Protein AF-A0A381XIA5-F1 (afdb_monomer)

Mean predicted aligned error: 8.77 Å

Solvent-accessible surface area (backbone atoms only — not comparable to full-atom values): 7892 Å² total; per-residue (Å²): 108,41,90,87,77,70,39,86,71,74,64,51,77,44,79,54,96,94,36,85,46,76,41,50,66,88,75,45,80,88,63,73,87,70,93,70,78,54,63,80,79,45,67,93,53,73,35,60,68,34,77,47,75,53,74,78,87,55,59,29,90,86,77,78,39,64,38,76,64,68,53,57,75,69,38,20,27,64,51,51,50,56,48,58,70,26,33,74,75,41,78,47,79,45,67,58,69,67,57,54,54,51,17,62,70,31,72,79,83,85,90,72,65,53,74,58,55,55,55,64,73,76,106

Structure (mmCIF, N/CA/C/O backbone):
data_AF-A0A381XIA5-F1
#
_entry.id   AF-A0A381XIA5-F1
#
loop_
_atom_site.group_PDB
_atom_site.id
_atom_site.type_symbol
_atom_site.label_atom_id
_atom_site.label_alt_id
_atom_site.label_comp_id
_atom_site.label_asym_id
_atom_site.label_entity_id
_atom_site.label_seq_id
_atom_site.pdbx_PDB_ins_code
_atom_site.Cartn_x
_atom_site.Cartn_y
_atom_site.Cartn_z
_atom_site.occupancy
_atom_site.B_iso_or_equiv
_atom_site.auth_seq_id
_atom_site.auth_comp_id
_atom_site.auth_asym_id
_atom_site.auth_atom_id
_atom_site.pdbx_PDB_model_num
ATOM 1 N N . LEU A 1 1 ? -25.176 1.625 27.323 1.00 62.59 1 LEU A N 1
ATOM 2 C CA . LEU A 1 1 ? -25.810 2.923 27.637 1.00 62.59 1 LEU A CA 1
ATOM 3 C C . LEU A 1 1 ? -24.723 3.975 27.765 1.00 62.59 1 LEU A C 1
ATOM 5 O O . LEU A 1 1 ? -23.714 3.692 28.401 1.00 62.59 1 LEU A O 1
ATOM 9 N N . ASN A 1 2 ? -24.911 5.150 27.169 1.00 69.12 2 ASN A N 1
ATOM 10 C CA . ASN A 1 2 ? -24.115 6.326 27.513 1.00 69.12 2 ASN A CA 1
ATOM 11 C C . ASN A 1 2 ? -24.483 6.751 28.953 1.00 69.12 2 ASN A C 1
ATOM 13 O O . ASN A 1 2 ? -25.665 6.849 29.283 1.00 69.12 2 ASN A O 1
ATOM 17 N N . SER A 1 3 ? -23.485 6.925 29.821 1.00 72.38 3 SER A N 1
ATOM 18 C CA . SER A 1 3 ? -23.669 7.269 31.239 1.00 72.38 3 SER A CA 1
ATOM 19 C C . SER A 1 3 ? -24.234 8.675 31.458 1.00 72.38 3 SER A C 1
ATOM 21 O O . SER A 1 3 ? -24.872 8.913 32.477 1.00 72.38 3 SER A O 1
ATOM 23 N N . GLU A 1 4 ? -24.035 9.579 30.501 1.00 74.81 4 GLU A N 1
ATOM 24 C CA . GLU A 1 4 ? -24.477 10.975 30.552 1.00 74.81 4 GLU A CA 1
ATOM 25 C C . GLU A 1 4 ? -25.860 11.150 29.915 1.00 74.81 4 GLU A C 1
ATOM 27 O O . GLU A 1 4 ? -26.741 11.774 30.500 1.00 74.81 4 GLU A O 1
ATOM 32 N N . THR A 1 5 ? -26.096 10.551 28.741 1.00 77.69 5 THR A N 1
ATOM 33 C CA . THR A 1 5 ? -27.358 10.732 27.995 1.00 77.69 5 THR A CA 1
ATOM 34 C C . THR A 1 5 ? -28.406 9.655 28.289 1.00 77.69 5 THR A C 1
ATOM 36 O O . THR A 1 5 ? -29.554 9.785 27.862 1.00 77.69 5 THR A O 1
ATOM 39 N N . LYS A 1 6 ? -28.030 8.569 28.985 1.00 79.94 6 LYS A N 1
ATOM 40 C CA . LYS A 1 6 ? -28.836 7.350 29.223 1.00 79.94 6 LYS A CA 1
ATOM 41 C C . LYS A 1 6 ? -29.417 6.698 27.957 1.00 79.94 6 LYS A C 1
ATOM 43 O O . LYS A 1 6 ? -30.260 5.809 28.057 1.00 79.94 6 LYS A O 1
ATOM 48 N N . LYS A 1 7 ? -28.947 7.079 26.766 1.00 81.38 7 LYS A N 1
ATOM 49 C CA . LYS A 1 7 ? -29.372 6.506 25.482 1.00 81.38 7 LYS A CA 1
ATOM 50 C C . LYS A 1 7 ? -28.449 5.373 25.034 1.00 81.38 7 LYS A C 1
ATOM 52 O O . LYS A 1 7 ? -27.306 5.236 25.491 1.00 81.38 7 LYS A O 1
ATOM 57 N N . LEU A 1 8 ? -28.968 4.523 24.149 1.00 83.19 8 LEU A N 1
ATOM 58 C CA . LEU A 1 8 ? -28.152 3.578 23.395 1.00 83.19 8 LEU A CA 1
ATOM 59 C C . LEU A 1 8 ? -27.439 4.361 22.286 1.00 83.19 8 LEU A C 1
ATOM 61 O O . LEU A 1 8 ? -28.095 4.994 21.465 1.00 83.19 8 LEU A O 1
ATOM 65 N N . GLU A 1 9 ? -26.111 4.340 22.281 1.00 85.75 9 GLU A N 1
ATOM 66 C CA . GLU A 1 9 ? -25.295 5.070 21.309 1.00 85.75 9 GLU A CA 1
ATOM 67 C C . GLU A 1 9 ? -24.225 4.146 20.733 1.00 85.75 9 GLU A C 1
ATOM 69 O O . GLU A 1 9 ? -23.630 3.342 21.459 1.00 85.75 9 GLU A O 1
ATOM 74 N N . LEU A 1 10 ? -23.987 4.271 19.426 1.00 90.19 10 LEU A N 1
ATOM 75 C CA . LEU A 1 10 ? -22.922 3.555 18.734 1.00 90.19 10 LEU A CA 1
ATOM 76 C C . LEU A 1 10 ? -21.557 4.102 19.166 1.00 90.19 10 LEU A C 1
ATOM 78 O O . LEU A 1 10 ? -21.363 5.314 19.288 1.00 90.19 10 LEU A O 1
ATOM 82 N N . LYS A 1 11 ? -20.605 3.190 19.365 1.00 92.50 11 LYS A N 1
ATOM 83 C CA . LYS A 1 11 ? -19.210 3.508 19.671 1.00 92.50 11 LYS A CA 1
ATOM 84 C C . LYS A 1 11 ? -18.300 2.870 18.637 1.00 92.50 11 LYS A C 1
ATOM 86 O O . LYS A 1 11 ? -18.516 1.724 18.251 1.00 92.50 11 LYS A O 1
ATOM 91 N N . ALA A 1 12 ? -17.267 3.598 18.237 1.00 93.50 12 ALA A N 1
ATOM 92 C CA . ALA A 1 12 ? -16.147 3.022 17.513 1.00 93.50 12 ALA A CA 1
ATOM 93 C C . ALA A 1 12 ? -15.165 2.387 18.501 1.00 93.50 12 ALA A C 1
ATOM 95 O O . ALA A 1 12 ? -15.012 2.856 19.632 1.00 93.50 12 ALA A O 1
ATOM 96 N N . VAL A 1 13 ? -14.505 1.321 18.061 1.00 95.06 13 VAL A N 1
ATOM 97 C CA . VAL A 1 13 ? -13.542 0.556 18.850 1.00 95.06 13 VAL A CA 1
ATOM 98 C C . VAL A 1 13 ? -12.203 0.604 18.129 1.00 95.06 13 VAL A C 1
ATOM 100 O O . VAL A 1 13 ? -12.138 0.292 16.944 1.00 95.06 13 VAL A O 1
ATOM 103 N N . PHE A 1 14 ? -11.150 0.997 18.840 1.00 93.69 14 PHE A N 1
ATOM 104 C CA . PHE A 1 14 ? -9.790 1.051 18.312 1.00 93.69 14 PHE A CA 1
ATOM 105 C C . PHE A 1 14 ? -8.824 0.382 19.279 1.00 93.69 14 PHE A C 1
ATOM 107 O O . PHE A 1 14 ? -8.964 0.502 20.498 1.00 93.69 14 PHE A O 1
ATOM 114 N N . GLU A 1 15 ? -7.814 -0.281 18.733 1.00 94.38 15 GLU A N 1
ATOM 115 C CA . GLU A 1 15 ? -6.656 -0.712 19.501 1.00 94.38 15 GLU A CA 1
ATOM 116 C C . GLU A 1 15 ? -5.655 0.445 19.604 1.00 94.38 15 GLU A C 1
ATOM 118 O O . GLU A 1 15 ? -5.260 1.038 18.601 1.00 94.38 15 GLU A O 1
ATOM 123 N N . VAL A 1 16 ? -5.265 0.792 20.829 1.00 92.56 16 VAL A N 1
ATOM 124 C CA . VAL A 1 16 ? -4.304 1.856 21.130 1.00 92.56 16 VAL A CA 1
ATOM 125 C C . VAL A 1 16 ? -3.319 1.310 22.154 1.00 92.56 16 VAL A C 1
ATOM 127 O O . VAL A 1 16 ? -3.712 1.023 23.284 1.00 92.56 16 VAL A O 1
ATOM 130 N N . GLU A 1 17 ? -2.051 1.163 21.758 1.00 91.31 17 GLU A N 1
ATOM 131 C CA . GLU A 1 17 ? -0.972 0.638 22.615 1.00 91.31 17 GLU A CA 1
ATOM 132 C C . GLU A 1 17 ? -1.322 -0.730 23.240 1.00 91.31 17 GLU A C 1
ATOM 134 O O . GLU A 1 17 ? -1.146 -0.955 24.438 1.00 91.31 17 GLU A O 1
ATOM 139 N N . GLY A 1 18 ? -1.898 -1.633 22.438 1.00 92.56 18 GLY A N 1
ATOM 140 C CA . GLY A 1 18 ? -2.309 -2.970 22.880 1.00 92.56 18 GLY A CA 1
ATOM 141 C C . GLY A 1 18 ? -3.557 -2.997 23.770 1.00 92.56 18 GLY A C 1
ATOM 142 O O . GLY A 1 18 ? -3.897 -4.040 24.326 1.00 92.56 18 GLY A O 1
ATOM 143 N N . LYS A 1 19 ? -4.250 -1.864 23.944 1.00 95.19 19 LYS A N 1
ATOM 144 C CA . LYS A 1 19 ? -5.499 -1.777 24.711 1.00 95.19 19 LYS A CA 1
ATOM 145 C C . LYS A 1 19 ? -6.654 -1.360 23.823 1.00 95.19 19 LYS A C 1
ATOM 147 O O . LYS A 1 19 ? -6.555 -0.415 23.044 1.00 95.19 19 LYS A O 1
ATOM 152 N N . VAL A 1 20 ? -7.792 -2.014 24.011 1.00 96.25 20 VAL A N 1
ATOM 153 C CA . VAL A 1 20 ? -9.031 -1.646 23.330 1.00 96.25 20 VAL A CA 1
ATOM 154 C C . VAL A 1 20 ? -9.623 -0.402 23.991 1.00 96.25 20 VAL A C 1
ATOM 156 O O . VAL A 1 20 ? -9.942 -0.407 25.180 1.00 96.25 20 VAL A O 1
ATOM 159 N N . LYS A 1 21 ? -9.775 0.672 23.216 1.00 95.12 21 LYS A N 1
ATOM 160 C CA . LYS A 1 21 ? -10.427 1.921 23.625 1.00 95.12 21 LYS A CA 1
ATOM 161 C C . LYS A 1 21 ? -11.681 2.151 22.786 1.00 95.12 21 LYS A C 1
ATOM 163 O O . LYS A 1 21 ? -11.726 1.815 21.604 1.00 95.12 21 LYS A O 1
ATOM 168 N N . THR A 1 22 ? -12.705 2.740 23.402 1.00 94.38 22 THR A N 1
ATOM 169 C CA . THR A 1 22 ? -13.978 3.050 22.734 1.00 94.38 22 THR A CA 1
ATOM 170 C C . THR A 1 22 ? -14.203 4.549 22.648 1.00 94.38 22 THR A C 1
ATOM 172 O O . THR A 1 22 ? -13.964 5.247 23.632 1.00 94.38 22 THR A O 1
ATOM 175 N N . PHE A 1 23 ? -14.741 5.016 21.525 1.00 91.81 23 PHE A N 1
ATOM 176 C CA . PHE A 1 23 ? -14.980 6.432 21.249 1.00 91.81 23 PHE A CA 1
ATOM 177 C C . PHE A 1 23 ? -16.408 6.644 20.746 1.00 91.81 23 PHE A C 1
ATOM 179 O O . PHE A 1 23 ? -16.929 5.845 19.965 1.00 91.81 23 PHE A O 1
ATOM 186 N N . TYR A 1 24 ? -17.050 7.720 21.188 1.00 90.94 24 TYR A N 1
ATOM 187 C CA . TYR A 1 24 ? -18.353 8.144 20.681 1.00 90.94 24 TYR A CA 1
ATOM 188 C C . TYR A 1 24 ? -18.220 8.781 19.296 1.00 90.94 24 TYR A C 1
ATOM 190 O O . TYR A 1 24 ? -17.175 9.334 18.962 1.00 90.94 24 TYR A O 1
ATOM 198 N N . GLY A 1 25 ? -19.298 8.771 18.507 1.00 89.38 25 GLY A N 1
ATOM 199 C CA . GLY A 1 25 ? -19.290 9.320 17.143 1.00 89.38 25 GLY A CA 1
ATOM 200 C C . GLY A 1 25 ? -18.827 10.781 17.051 1.00 89.38 25 GLY A C 1
ATOM 201 O O . GLY A 1 25 ? -18.071 11.127 16.148 1.00 89.38 25 GLY A O 1
ATOM 202 N N . HIS A 1 26 ? -19.185 11.619 18.030 1.00 88.50 26 HIS A N 1
ATOM 203 C CA . HIS A 1 26 ? -18.747 13.021 18.090 1.00 88.50 26 HIS A CA 1
ATOM 204 C C . HIS A 1 26 ? -17.241 13.186 18.380 1.00 88.50 26 HIS A C 1
ATOM 206 O O . HIS A 1 26 ? -16.699 14.277 18.297 1.00 88.50 26 HIS A O 1
ATOM 212 N N . GLN A 1 27 ? -16.522 12.126 18.746 1.00 90.69 27 GLN A N 1
ATOM 213 C CA . GLN A 1 27 ? -15.067 12.186 18.926 1.00 90.69 27 GLN A CA 1
ATOM 214 C C . GLN A 1 27 ? -14.322 11.881 17.617 1.00 90.69 27 GLN A C 1
ATOM 216 O O . GLN A 1 27 ? -13.103 12.012 17.555 1.00 90.69 27 GLN A O 1
ATOM 221 N N . LEU A 1 28 ? -15.041 11.475 16.564 1.00 91.75 28 LEU A N 1
ATOM 222 C CA . LEU A 1 28 ? -14.472 10.978 15.309 1.00 91.75 28 LEU A CA 1
ATOM 223 C C . LEU A 1 28 ? -14.497 12.021 14.180 1.00 91.75 28 LEU A C 1
ATOM 225 O O . LEU A 1 28 ? -14.225 11.671 13.036 1.00 91.75 28 LEU A O 1
ATOM 229 N N . HIS A 1 29 ? -14.804 13.293 14.468 1.00 89.31 29 HIS A N 1
ATOM 230 C CA . HIS A 1 29 ? -15.021 14.340 13.453 1.00 89.31 29 HIS A CA 1
ATOM 231 C C . HIS A 1 29 ? -13.843 14.577 12.494 1.00 89.31 29 HIS A C 1
ATOM 233 O O . HIS A 1 29 ? -14.049 15.084 11.395 1.00 89.31 29 HIS A O 1
ATOM 239 N N . HIS A 1 30 ? -12.620 14.216 12.888 1.00 89.38 30 HIS A N 1
ATOM 240 C CA . HIS A 1 30 ? -11.416 14.369 12.062 1.00 89.38 30 HIS A CA 1
ATOM 241 C C . HIS A 1 30 ? -10.998 13.087 11.330 1.00 89.38 30 HIS A C 1
ATOM 243 O O . HIS A 1 30 ? -9.973 13.076 10.647 1.00 89.38 30 HIS A O 1
ATOM 249 N N . LEU A 1 31 ? -11.754 11.997 11.480 1.00 90.56 31 LEU A N 1
ATOM 250 C CA . LEU A 1 31 ? -11.455 10.728 10.829 1.00 90.56 31 LEU A CA 1
ATOM 251 C C . LEU A 1 31 ? -12.170 10.620 9.484 1.00 90.56 31 LEU A C 1
ATOM 253 O O . LEU A 1 31 ? -13.274 11.122 9.290 1.00 90.56 31 LEU A O 1
ATOM 257 N N . GLN A 1 32 ? -11.530 9.908 8.562 1.00 89.06 32 GLN A N 1
ATOM 258 C CA . GLN A 1 32 ? -12.100 9.534 7.272 1.00 89.06 32 GLN A CA 1
ATOM 259 C C . GLN A 1 32 ? -12.159 8.005 7.167 1.00 89.06 32 GLN A C 1
ATOM 261 O O . GLN A 1 32 ? -11.290 7.335 7.736 1.00 89.06 32 GLN A O 1
ATOM 266 N N . PRO A 1 33 ? -13.133 7.437 6.435 1.00 90.31 33 PRO A N 1
ATOM 267 C CA . PRO A 1 33 ? -13.140 6.011 6.138 1.00 90.31 33 PRO A CA 1
ATOM 268 C C . PRO A 1 33 ? -11.839 5.579 5.451 1.00 90.31 33 PRO A C 1
ATOM 270 O O . PRO A 1 33 ? -11.341 6.270 4.564 1.00 90.31 33 PRO A O 1
ATOM 273 N N . ALA A 1 34 ? -11.303 4.425 5.849 1.00 90.88 34 ALA A N 1
ATOM 274 C CA . ALA A 1 34 ? -10.022 3.902 5.368 1.00 90.88 34 ALA A CA 1
ATOM 275 C C . ALA A 1 34 ? -10.167 2.561 4.623 1.00 90.88 34 ALA A C 1
ATOM 277 O O . ALA A 1 34 ? -9.276 1.721 4.686 1.00 90.88 34 ALA A O 1
ATOM 278 N N . TYR A 1 35 ? -11.288 2.350 3.919 1.00 92.25 35 TYR A N 1
ATOM 279 C CA . TYR A 1 35 ? -11.525 1.134 3.118 1.00 92.25 35 TYR A CA 1
ATOM 280 C C . TYR A 1 35 ? -10.467 0.927 2.027 1.00 92.25 35 TYR A C 1
ATOM 282 O O . TYR A 1 35 ? -10.086 -0.199 1.727 1.00 92.25 35 TYR A O 1
ATOM 290 N N . ALA A 1 36 ? -9.987 2.029 1.457 1.00 93.06 36 ALA A N 1
ATOM 291 C CA . ALA A 1 36 ? -8.813 2.084 0.607 1.00 93.06 36 ALA A CA 1
ATOM 292 C C . ALA A 1 36 ? -7.947 3.254 1.078 1.00 93.06 36 ALA A C 1
ATOM 294 O O . ALA A 1 36 ? -8.457 4.288 1.516 1.00 93.06 36 ALA A O 1
ATOM 295 N N . THR A 1 37 ? -6.632 3.096 0.992 1.00 92.88 37 THR A N 1
ATOM 296 C CA . THR A 1 37 ? -5.678 4.131 1.387 1.00 92.88 37 THR A CA 1
ATOM 297 C C . THR A 1 37 ? -4.599 4.286 0.329 1.00 92.88 37 THR A C 1
ATOM 299 O O . THR A 1 37 ? -4.438 3.443 -0.552 1.00 92.88 37 THR A O 1
ATOM 302 N N . THR A 1 38 ? -3.858 5.385 0.394 1.00 91.31 38 THR A N 1
ATOM 303 C CA . THR A 1 38 ? -2.716 5.586 -0.494 1.00 91.31 38 THR A CA 1
ATOM 304 C C . THR A 1 38 ? -1.504 4.840 0.049 1.00 91.31 38 THR A C 1
ATOM 306 O O . THR A 1 38 ? -1.327 4.716 1.262 1.00 91.31 38 THR A O 1
ATOM 309 N N . VAL A 1 39 ? -0.612 4.417 -0.846 1.00 90.69 39 VAL A N 1
ATOM 310 C CA . VAL A 1 39 ? 0.660 3.775 -0.469 1.00 90.69 39 VAL A CA 1
ATOM 311 C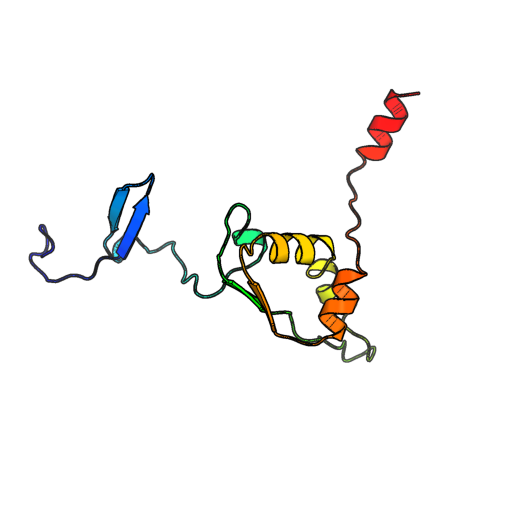 C . VAL A 1 39 ? 1.425 4.634 0.547 1.00 90.69 39 VAL A C 1
ATOM 313 O O . VAL A 1 39 ? 1.894 4.125 1.561 1.00 90.69 39 VAL A O 1
ATOM 316 N N . HIS A 1 40 ? 1.448 5.955 0.349 1.00 88.12 40 HIS A N 1
ATOM 317 C CA . HIS A 1 40 ? 2.059 6.915 1.272 1.00 88.12 40 HIS A CA 1
ATOM 318 C C . HIS A 1 40 ? 1.483 6.849 2.693 1.00 88.12 40 HIS A C 1
ATOM 320 O O . HIS A 1 40 ? 2.237 6.828 3.659 1.00 88.12 40 HIS A O 1
ATOM 326 N N . LYS A 1 41 ? 0.153 6.790 2.835 1.00 89.19 41 LYS A N 1
ATOM 327 C CA . LYS A 1 41 ? -0.508 6.718 4.148 1.00 89.19 41 LYS A CA 1
ATOM 328 C C . LYS A 1 41 ? -0.315 5.361 4.836 1.00 89.19 41 LYS A C 1
ATOM 330 O O . LYS A 1 41 ? -0.485 5.284 6.044 1.00 89.19 41 LYS A O 1
ATOM 335 N N . SER A 1 42 ? 0.029 4.313 4.086 1.00 85.81 42 SER A N 1
ATOM 336 C CA . SER A 1 42 ? 0.315 2.972 4.623 1.00 85.81 42 SER A CA 1
ATOM 337 C C . SER A 1 42 ? 1.772 2.747 5.055 1.00 85.81 42 SER A C 1
ATOM 339 O O . SER A 1 42 ? 2.135 1.630 5.425 1.00 85.81 42 SER A O 1
ATOM 341 N N . GLN A 1 43 ? 2.637 3.766 4.986 1.00 87.12 43 GLN A N 1
ATOM 342 C CA . GLN A 1 43 ? 4.043 3.618 5.370 1.00 87.12 43 GLN A CA 1
ATOM 343 C C . GLN A 1 43 ? 4.177 3.168 6.833 1.00 87.12 43 GLN A C 1
ATOM 345 O O . GLN A 1 43 ? 3.615 3.779 7.736 1.00 87.12 43 GLN A O 1
ATOM 350 N N . GLY A 1 44 ? 4.933 2.089 7.056 1.00 86.25 44 GLY A N 1
ATOM 351 C CA . GLY A 1 44 ? 5.122 1.486 8.381 1.00 86.25 44 GLY A CA 1
ATOM 352 C C . GLY A 1 44 ? 4.044 0.477 8.796 1.00 86.25 44 GLY A C 1
ATOM 353 O O . GLY A 1 44 ? 4.230 -0.213 9.790 1.00 86.25 44 GLY A O 1
ATOM 354 N N . SER A 1 45 ? 2.956 0.337 8.035 1.00 91.25 45 SER A N 1
ATOM 355 C CA . SER A 1 45 ? 1.986 -0.754 8.200 1.00 91.25 45 SER A CA 1
ATOM 356 C C . SER A 1 45 ? 2.365 -1.963 7.344 1.00 91.25 45 SER A C 1
ATOM 358 O O . SER A 1 45 ? 3.167 -1.833 6.421 1.00 91.25 45 SER A O 1
ATOM 360 N N . GLU A 1 46 ? 1.780 -3.126 7.624 1.00 94.69 46 GLU A N 1
ATOM 361 C CA . GLU A 1 46 ? 1.868 -4.334 6.797 1.00 94.69 46 GLU A CA 1
ATOM 362 C C . GLU A 1 46 ? 0.534 -5.087 6.831 1.00 94.69 46 GLU A C 1
ATOM 364 O O . GLU A 1 46 ? -0.196 -5.013 7.820 1.00 94.69 46 GLU A O 1
ATOM 369 N N . PHE A 1 47 ? 0.232 -5.826 5.765 1.00 95.19 47 PHE A N 1
ATOM 370 C CA . PHE A 1 47 ? -1.039 -6.524 5.575 1.00 95.19 47 PHE A CA 1
ATOM 371 C C . PHE A 1 47 ? -0.795 -7.952 5.085 1.00 95.19 47 PHE A C 1
ATOM 373 O O . PHE A 1 47 ? 0.078 -8.175 4.247 1.00 95.19 47 PHE A O 1
ATOM 380 N N . ASP A 1 48 ? -1.578 -8.921 5.563 1.00 97.31 48 ASP A N 1
ATOM 381 C CA . ASP A 1 48 ? -1.448 -10.320 5.126 1.00 97.31 48 ASP A CA 1
ATOM 382 C C . ASP A 1 48 ? -1.714 -10.466 3.624 1.00 97.31 48 ASP A C 1
A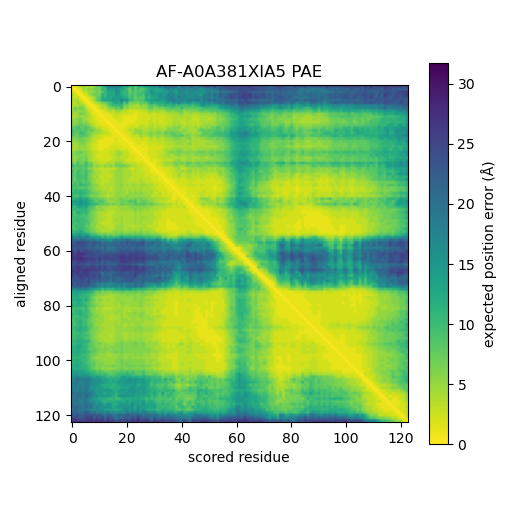TOM 384 O O . ASP A 1 48 ? -0.914 -11.052 2.891 1.00 97.31 48 ASP A O 1
ATOM 388 N N . HIS A 1 49 ? -2.797 -9.847 3.156 1.00 97.44 49 HIS A N 1
ATOM 389 C CA . HIS A 1 49 ? -3.194 -9.814 1.755 1.00 97.44 49 HIS A CA 1
ATOM 390 C C . HIS A 1 49 ? -3.406 -8.365 1.322 1.00 97.44 49 HIS A C 1
ATOM 392 O O . HIS A 1 49 ? -4.143 -7.621 1.971 1.00 97.44 49 HIS A O 1
ATOM 398 N N . LEU A 1 50 ? -2.766 -7.962 0.225 1.00 96.94 50 LEU A N 1
ATOM 399 C CA . LEU A 1 50 ? -2.817 -6.593 -0.280 1.00 96.94 50 LEU A CA 1
ATOM 400 C C . LEU A 1 50 ? -3.419 -6.552 -1.684 1.00 96.94 50 LEU A C 1
ATOM 402 O O . LEU A 1 50 ? -2.976 -7.272 -2.573 1.00 96.94 50 LEU A O 1
ATOM 406 N N . ALA A 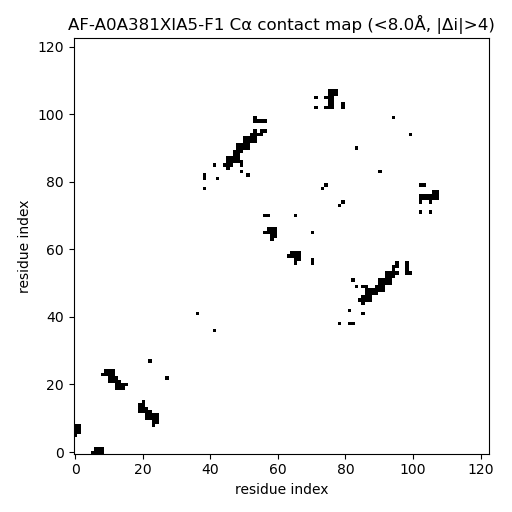1 51 ? -4.390 -5.667 -1.898 1.00 97.50 51 ALA A N 1
ATOM 407 C CA . ALA A 1 51 ? -4.874 -5.313 -3.227 1.00 97.50 51 ALA A CA 1
ATOM 408 C C . ALA A 1 51 ? -4.300 -3.947 -3.629 1.00 97.50 51 ALA A C 1
ATOM 410 O O . ALA A 1 51 ? -4.575 -2.937 -2.982 1.00 97.50 51 ALA A O 1
ATOM 411 N N . LEU A 1 52 ? -3.489 -3.915 -4.686 1.00 95.81 52 LEU A N 1
ATOM 412 C CA . LEU A 1 52 ? -2.919 -2.699 -5.256 1.00 95.81 52 LEU A CA 1
ATOM 413 C C . LEU A 1 52 ? -3.742 -2.274 -6.469 1.00 95.81 52 LEU A C 1
ATOM 415 O O . LEU A 1 52 ? -3.760 -2.970 -7.481 1.00 95.81 52 LEU A O 1
ATOM 419 N N . ILE A 1 53 ? -4.385 -1.114 -6.375 1.00 94.31 53 ILE A N 1
ATOM 420 C CA . ILE A 1 53 ? -5.151 -0.524 -7.474 1.00 94.31 53 ILE A CA 1
ATOM 421 C C . ILE A 1 53 ? -4.253 0.472 -8.204 1.00 94.31 53 ILE A C 1
ATOM 423 O O . ILE A 1 53 ? -3.767 1.435 -7.606 1.00 94.31 53 ILE A O 1
ATOM 427 N N . LEU A 1 54 ? -4.011 0.220 -9.487 1.00 91.19 54 LEU A N 1
ATOM 428 C CA . LEU A 1 54 ? -3.259 1.107 -10.364 1.00 91.19 54 LEU A CA 1
ATOM 429 C C . LEU A 1 54 ? -4.193 2.176 -10.951 1.00 91.19 54 LEU A C 1
ATOM 431 O O . LEU A 1 54 ? -5.369 1.894 -11.187 1.00 91.19 54 LEU A O 1
ATOM 435 N N . PRO A 1 55 ? -3.694 3.397 -11.202 1.00 86.38 55 PRO A N 1
ATOM 436 C CA . PRO A 1 55 ? -4.475 4.409 -11.898 1.00 86.38 55 PRO A CA 1
ATOM 437 C C . PRO A 1 55 ? -4.757 3.980 -13.344 1.00 86.38 55 PRO A C 1
ATOM 439 O O . PRO A 1 55 ? -3.945 3.289 -13.962 1.00 86.38 55 PRO A O 1
ATOM 442 N N . GLU A 1 56 ? -5.884 4.432 -13.889 1.00 78.25 56 GLU A N 1
ATOM 443 C CA . GLU A 1 56 ? -6.185 4.294 -15.316 1.00 78.25 56 GLU A CA 1
ATOM 444 C C . GLU A 1 56 ? -5.182 5.083 -16.166 1.00 78.25 56 GLU A C 1
ATOM 446 O O . GLU A 1 56 ? -4.678 6.139 -15.754 1.00 78.25 56 GLU A O 1
ATOM 451 N N . LEU A 1 57 ? -4.914 4.592 -17.379 1.00 68.06 57 LEU A N 1
ATOM 452 C CA . LEU A 1 57 ? -4.147 5.341 -18.365 1.00 68.06 57 LEU A CA 1
ATOM 453 C C . LEU A 1 57 ? -4.899 6.617 -18.744 1.00 68.06 57 LEU A C 1
ATOM 455 O O . LEU A 1 57 ? -5.841 6.604 -19.531 1.00 68.06 57 LEU A O 1
ATOM 459 N N . SER A 1 58 ? -4.440 7.753 -18.232 1.00 59.78 58 SER A N 1
ATOM 460 C CA . SER A 1 58 ? -4.879 9.047 -18.745 1.00 59.78 58 SER A CA 1
ATOM 461 C C . SER A 1 58 ? -4.102 9.318 -20.031 1.00 59.78 58 SER A C 1
ATOM 463 O O . SER A 1 58 ? -2.903 9.592 -19.996 1.00 59.78 58 SER A O 1
ATOM 465 N N . ILE A 1 59 ? -4.762 9.174 -21.175 1.00 58.12 59 ILE A N 1
ATOM 466 C CA . ILE A 1 59 ? -4.239 9.605 -22.474 1.00 58.12 59 ILE A CA 1
ATOM 467 C C . ILE A 1 59 ? -4.427 11.116 -22.574 1.00 58.12 59 ILE A C 1
ATOM 469 O O . ILE A 1 59 ? -5.535 11.607 -22.376 1.00 58.12 59 ILE A O 1
ATOM 473 N N . ASP A 1 60 ? -3.355 11.843 -22.879 1.00 57.28 60 ASP A N 1
ATOM 474 C CA . ASP A 1 60 ? -3.433 13.259 -23.222 1.00 57.28 60 ASP A CA 1
ATOM 475 C C . ASP A 1 60 ? -4.233 13.370 -24.535 1.00 57.28 60 ASP A C 1
ATOM 477 O O . ASP A 1 60 ? -3.787 12.840 -25.566 1.00 57.28 60 ASP A O 1
ATOM 481 N N . PRO A 1 61 ? -5.416 14.012 -24.526 1.00 54.56 61 PRO A N 1
ATOM 482 C CA . PRO A 1 61 ? -6.301 14.059 -25.686 1.00 54.56 61 PRO A CA 1
ATOM 483 C C . PRO A 1 61 ? -5.729 14.879 -26.854 1.00 54.56 61 PRO A C 1
ATOM 485 O O . PRO A 1 61 ? -6.242 14.777 -27.965 1.00 54.56 61 PRO A O 1
ATOM 488 N N . ILE A 1 62 ? -4.674 15.673 -26.632 1.00 56.91 62 ILE A N 1
ATOM 489 C CA . ILE A 1 62 ? -4.021 16.512 -27.645 1.00 56.91 62 ILE A CA 1
ATOM 490 C C . ILE A 1 62 ? -2.846 15.766 -28.290 1.00 56.91 62 ILE A C 1
ATOM 492 O O . ILE A 1 62 ? -2.623 15.874 -29.494 1.00 56.91 62 ILE A O 1
ATOM 496 N N . ILE A 1 63 ? -2.084 15.002 -27.502 1.00 60.38 63 ILE A N 1
ATOM 497 C CA . ILE A 1 63 ? -0.830 14.369 -27.953 1.00 60.38 63 ILE A CA 1
ATOM 498 C C . ILE A 1 63 ? -1.034 12.883 -28.313 1.00 60.38 63 ILE A C 1
ATOM 500 O O . ILE A 1 63 ? -0.156 12.262 -28.916 1.00 60.38 63 ILE A O 1
ATOM 504 N N . GLY A 1 64 ? -2.177 12.285 -27.950 1.00 54.91 64 GLY A N 1
ATOM 505 C CA . GLY A 1 64 ? -2.470 10.867 -28.198 1.00 54.91 64 GLY A CA 1
ATOM 506 C C . GLY A 1 64 ? -1.504 9.918 -27.476 1.00 54.91 64 GLY A C 1
ATOM 507 O O . GLY A 1 64 ? -1.340 8.763 -27.865 1.00 54.91 64 GLY A O 1
ATOM 508 N N . LYS A 1 65 ? -0.815 10.418 -26.445 1.00 56.62 65 LYS A N 1
ATOM 509 C CA . LYS A 1 65 ? 0.161 9.694 -25.622 1.00 56.62 65 LYS A CA 1
ATOM 510 C C . LYS A 1 65 ? -0.274 9.756 -24.159 1.00 56.62 65 LYS A C 1
ATOM 512 O O . LYS A 1 65 ? -0.945 10.715 -23.793 1.00 56.62 65 LYS A O 1
ATOM 517 N N . PRO A 1 66 ? 0.108 8.787 -23.308 1.00 59.09 66 PRO A N 1
ATOM 518 C CA . PRO A 1 66 ? -0.164 8.874 -21.876 1.00 59.09 66 PRO A CA 1
ATOM 519 C C . PRO A 1 66 ? 0.348 10.209 -21.320 1.00 59.09 66 PRO A C 1
ATOM 521 O O . PRO A 1 66 ? 1.501 10.557 -21.590 1.00 59.09 66 PRO A O 1
ATOM 524 N N . GLU A 1 67 ? -0.494 10.931 -20.573 1.00 56.69 67 GLU A N 1
ATOM 525 C CA . GLU A 1 67 ? -0.206 12.211 -19.909 1.00 56.69 67 GLU A CA 1
ATOM 526 C C . GLU A 1 67 ? 1.182 12.150 -19.239 1.00 56.69 67 GLU A C 1
ATOM 528 O O . GLU A 1 67 ? 1.345 11.519 -18.183 1.00 56.69 67 GLU A O 1
ATOM 533 N N . PRO A 1 68 ? 2.222 12.776 -19.829 1.00 53.84 68 PRO A N 1
ATOM 534 C CA . PRO A 1 68 ? 3.602 12.500 -19.439 1.00 53.84 68 PRO A CA 1
ATOM 535 C C . PRO A 1 68 ? 3.948 12.999 -18.031 1.00 53.84 68 PRO A C 1
ATOM 537 O O . PRO A 1 68 ? 4.977 12.589 -17.492 1.00 53.84 68 PRO A O 1
ATOM 540 N N . GLY A 1 69 ? 3.132 13.899 -17.466 1.00 54.59 69 GLY A N 1
ATOM 541 C CA . GLY A 1 69 ? 3.395 14.594 -16.204 1.00 54.59 69 GLY A CA 1
ATOM 542 C C . GLY A 1 69 ? 2.684 14.009 -14.982 1.00 54.59 69 GLY A C 1
ATOM 543 O O . GLY A 1 69 ? 3.301 13.882 -13.926 1.00 54.59 69 GLY A O 1
ATOM 544 N N . ARG A 1 70 ? 1.405 13.622 -15.092 1.00 55.28 70 ARG A N 1
ATOM 545 C CA . ARG A 1 70 ? 0.623 13.173 -13.921 1.00 55.28 70 ARG A CA 1
ATOM 546 C C . ARG A 1 70 ? 0.945 11.734 -13.529 1.00 55.28 70 ARG A C 1
ATOM 548 O O . ARG A 1 70 ? 1.162 11.455 -12.354 1.00 55.28 70 ARG A O 1
ATOM 555 N N . MET A 1 71 ? 1.060 10.838 -14.509 1.00 57.09 71 MET A N 1
ATOM 556 C CA . MET A 1 71 ? 1.314 9.420 -14.245 1.00 57.09 71 MET A CA 1
ATOM 557 C C . MET A 1 71 ? 2.774 9.159 -13.838 1.00 57.09 71 MET A C 1
ATOM 559 O O . MET A 1 71 ? 3.017 8.385 -12.917 1.00 57.09 71 MET A O 1
ATOM 563 N N . ARG A 1 72 ? 3.750 9.868 -14.432 1.00 54.38 72 ARG A N 1
ATOM 564 C CA . ARG A 1 72 ? 5.180 9.728 -14.078 1.00 54.38 72 ARG A CA 1
ATOM 565 C C . ARG A 1 72 ? 5.528 10.169 -12.659 1.00 54.38 72 ARG A C 1
ATOM 567 O O . ARG A 1 72 ? 6.467 9.621 -12.092 1.00 54.38 72 ARG A O 1
ATOM 574 N N . ASN A 1 73 ? 4.819 11.156 -12.113 1.00 60.78 73 ASN A N 1
ATOM 575 C CA . ASN A 1 73 ? 5.110 11.668 -10.773 1.00 60.78 73 ASN A CA 1
ATOM 576 C C . ASN A 1 73 ? 4.471 10.821 -9.667 1.00 60.78 73 ASN A C 1
ATOM 578 O O . ASN 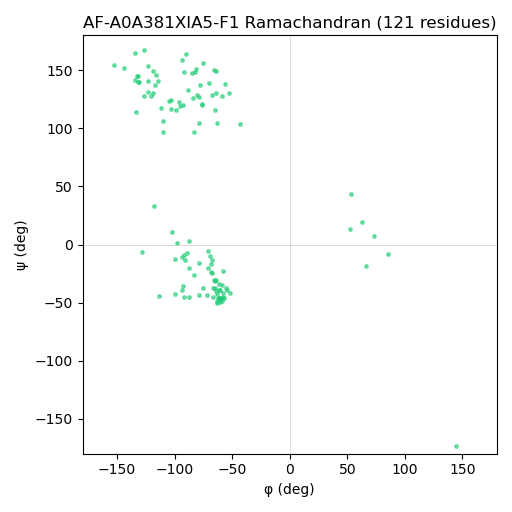A 1 73 ? 4.976 10.803 -8.551 1.00 60.78 73 ASN A O 1
ATOM 582 N N . ILE A 1 74 ? 3.373 10.121 -9.966 1.00 69.94 74 ILE A N 1
ATOM 583 C CA . ILE A 1 74 ? 2.653 9.294 -8.987 1.00 69.94 74 ILE A CA 1
ATOM 584 C C . ILE A 1 74 ? 3.147 7.840 -9.029 1.00 69.94 74 ILE A C 1
ATOM 586 O O . ILE A 1 74 ? 3.243 7.193 -7.988 1.00 69.94 74 ILE A O 1
ATOM 590 N N . MET A 1 75 ? 3.491 7.331 -10.217 1.00 82.06 75 MET A N 1
ATOM 591 C CA . MET A 1 75 ? 3.892 5.942 -10.433 1.00 82.06 75 MET A CA 1
ATOM 592 C C . MET A 1 75 ? 5.383 5.833 -10.766 1.00 82.06 75 MET A C 1
ATOM 594 O O . MET A 1 75 ? 5.821 6.124 -11.882 1.00 82.06 75 MET A O 1
ATOM 598 N N . SER A 1 76 ? 6.160 5.360 -9.794 1.00 87.94 76 SER A N 1
ATOM 599 C CA . SER A 1 76 ? 7.580 5.027 -9.935 1.00 87.94 76 SER A CA 1
ATOM 600 C C . SER A 1 76 ? 7.856 3.599 -9.473 1.00 87.94 76 SER A C 1
ATOM 602 O O . SER A 1 76 ? 7.039 2.968 -8.789 1.00 87.94 76 SER A O 1
ATOM 604 N N . ARG A 1 77 ? 9.047 3.096 -9.794 1.00 91.50 77 ARG A N 1
ATOM 605 C CA . ARG A 1 77 ? 9.516 1.801 -9.307 1.00 91.50 77 ARG A CA 1
ATOM 606 C C . ARG A 1 77 ? 9.600 1.789 -7.784 1.00 91.50 77 ARG A C 1
ATOM 608 O O . ARG A 1 77 ? 9.248 0.796 -7.159 1.00 91.50 77 ARG A O 1
ATOM 615 N N . GLU A 1 78 ? 10.041 2.891 -7.186 1.00 91.50 78 GLU A N 1
ATOM 616 C CA . GLU A 1 78 ? 10.117 3.067 -5.737 1.00 91.50 78 GLU A CA 1
ATOM 617 C C . GLU A 1 78 ? 8.721 3.058 -5.087 1.00 91.50 78 GLU A C 1
ATOM 619 O O . GLU A 1 78 ? 8.548 2.456 -4.023 1.00 91.50 78 GLU A O 1
ATOM 624 N N . MET A 1 79 ? 7.710 3.644 -5.744 1.00 91.12 79 MET A N 1
ATOM 625 C CA . MET A 1 79 ? 6.312 3.586 -5.300 1.00 91.12 79 MET A CA 1
ATOM 626 C C . MET A 1 79 ? 5.781 2.151 -5.313 1.00 91.12 79 MET A C 1
ATOM 628 O O . MET A 1 79 ? 5.255 1.679 -4.305 1.00 91.12 79 MET A O 1
ATOM 632 N N . LEU A 1 80 ? 5.968 1.439 -6.432 1.00 92.69 80 LEU A N 1
ATOM 633 C CA . LEU A 1 80 ? 5.581 0.032 -6.553 1.00 92.69 80 LEU A CA 1
ATOM 634 C C . LEU A 1 80 ? 6.282 -0.825 -5.503 1.00 92.69 80 LEU A C 1
ATOM 636 O O . LEU A 1 80 ? 5.629 -1.582 -4.797 1.00 92.69 80 LEU A O 1
ATOM 640 N N . TYR A 1 81 ? 7.597 -0.675 -5.351 1.00 93.50 81 TYR A N 1
ATOM 641 C CA . TYR A 1 81 ? 8.364 -1.407 -4.349 1.00 93.50 81 TYR A CA 1
ATOM 642 C C . TYR A 1 81 ? 7.829 -1.154 -2.935 1.00 93.50 81 TYR A C 1
ATOM 644 O O . TYR A 1 81 ? 7.615 -2.092 -2.166 1.00 93.50 81 TYR A O 1
ATOM 652 N N . THR A 1 82 ? 7.550 0.108 -2.603 1.00 93.25 82 THR A N 1
ATOM 653 C CA . THR A 1 82 ? 6.978 0.471 -1.303 1.00 93.25 82 THR A CA 1
ATOM 654 C C . THR A 1 82 ? 5.629 -0.205 -1.092 1.00 93.25 82 THR A C 1
ATOM 656 O O . THR A 1 82 ? 5.430 -0.786 -0.032 1.00 93.25 82 THR A O 1
ATOM 659 N N . ALA A 1 83 ? 4.741 -0.183 -2.090 1.00 93.81 83 ALA A N 1
ATOM 660 C CA . ALA A 1 83 ? 3.426 -0.814 -2.017 1.00 93.81 83 ALA A CA 1
ATOM 661 C C . ALA A 1 83 ? 3.514 -2.339 -1.861 1.00 93.81 83 ALA A C 1
ATOM 663 O O . ALA A 1 83 ? 2.880 -2.907 -0.977 1.00 93.81 83 ALA A O 1
ATOM 664 N N . LEU A 1 84 ? 4.329 -2.997 -2.689 1.00 94.81 84 LEU A N 1
ATOM 665 C CA . LEU A 1 84 ? 4.462 -4.454 -2.706 1.00 94.81 84 LEU A CA 1
ATOM 666 C C . LEU A 1 84 ? 5.093 -4.985 -1.415 1.00 94.81 84 LEU A C 1
ATOM 668 O O . LEU A 1 84 ? 4.643 -5.998 -0.893 1.00 94.81 84 LEU A O 1
ATOM 672 N N . THR A 1 85 ? 6.070 -4.271 -0.850 1.00 95.06 85 THR A N 1
ATOM 673 C CA . THR A 1 85 ? 6.697 -4.652 0.430 1.00 95.06 85 THR A CA 1
ATOM 674 C C . THR A 1 85 ? 5.793 -4.466 1.649 1.00 95.06 85 THR A C 1
ATOM 676 O O . THR A 1 85 ? 6.186 -4.850 2.745 1.00 95.06 85 THR A O 1
ATOM 679 N N . ARG A 1 86 ? 4.590 -3.890 1.502 1.00 94.94 86 ARG A N 1
ATOM 680 C CA . ARG A 1 86 ? 3.585 -3.876 2.579 1.00 94.94 86 ARG A CA 1
ATOM 681 C C . ARG A 1 86 ? 2.840 -5.207 2.714 1.00 94.94 86 ARG A C 1
ATOM 683 O O . ARG A 1 86 ? 2.171 -5.406 3.723 1.00 94.94 86 ARG A O 1
ATOM 690 N N . ALA A 1 87 ? 2.899 -6.083 1.713 1.00 96.62 87 ALA A N 1
ATOM 691 C CA . ALA A 1 87 ? 2.213 -7.368 1.736 1.00 96.62 87 ALA A CA 1
ATOM 692 C C . ALA A 1 87 ? 3.087 -8.455 2.373 1.00 96.62 87 ALA A C 1
ATOM 694 O O . ALA A 1 87 ? 4.245 -8.611 1.992 1.00 96.62 87 ALA A O 1
ATOM 695 N N . LYS A 1 88 ? 2.518 -9.236 3.296 1.00 97.06 88 LYS A N 1
ATOM 696 C CA . LYS A 1 88 ? 3.213 -10.360 3.942 1.00 97.06 88 LYS A CA 1
ATOM 697 C C . LYS A 1 88 ? 3.081 -11.658 3.153 1.00 97.06 88 LYS A C 1
ATOM 699 O O . LYS A 1 88 ? 4.078 -12.345 2.960 1.00 97.06 88 LYS A O 1
ATOM 704 N N . ASN A 1 89 ? 1.870 -11.980 2.685 1.00 97.69 89 ASN A N 1
ATOM 705 C CA . ASN A 1 89 ? 1.583 -13.284 2.080 1.00 97.69 89 ASN A CA 1
ATOM 706 C C . ASN A 1 89 ? 1.257 -13.189 0.587 1.00 97.69 89 ASN A C 1
ATOM 708 O O . ASN A 1 89 ? 1.743 -14.003 -0.194 1.00 97.69 89 ASN A O 1
ATOM 712 N N . SER A 1 90 ? 0.432 -12.225 0.159 1.00 97.94 90 SER A N 1
ATOM 713 C CA . SER A 1 90 ? 0.052 -12.119 -1.257 1.00 97.94 90 SER A CA 1
ATOM 714 C C . SER A 1 90 ? -0.315 -10.709 -1.706 1.00 97.94 90 SER A C 1
ATOM 716 O O . SER A 1 90 ? -0.843 -9.909 -0.930 1.00 97.94 90 SER A O 1
ATOM 718 N N . VAL A 1 91 ? -0.144 -10.457 -3.007 1.00 97.75 91 VAL A N 1
ATOM 719 C CA . VAL A 1 91 ? -0.576 -9.226 -3.676 1.00 97.75 91 VAL A CA 1
ATOM 720 C C . VAL A 1 91 ? -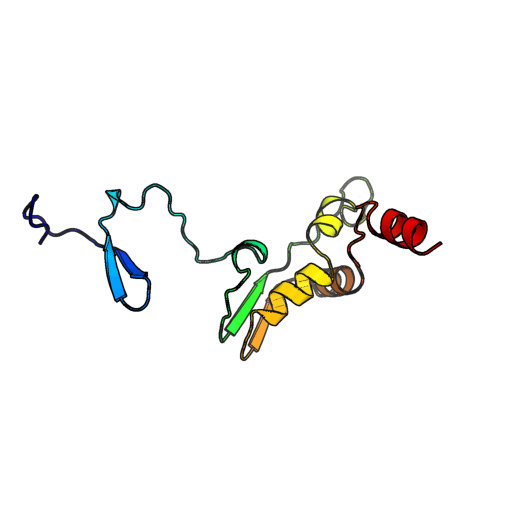1.521 -9.546 -4.834 1.00 97.75 91 VAL A C 1
ATOM 722 O O . VAL A 1 91 ? -1.196 -10.365 -5.690 1.00 97.75 91 VAL A O 1
ATOM 725 N N . LEU A 1 92 ? -2.652 -8.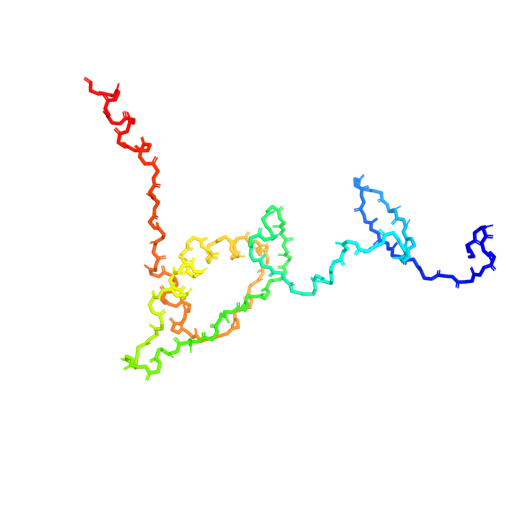844 -4.897 1.00 98.06 92 LEU A N 1
ATOM 726 C CA . LEU A 1 92 ? -3.509 -8.725 -6.075 1.00 98.06 92 LEU A CA 1
ATOM 727 C C . LEU A 1 92 ? -3.274 -7.353 -6.717 1.00 98.06 92 LEU A C 1
ATOM 729 O O . LEU A 1 92 ? -3.430 -6.336 -6.050 1.00 98.06 92 LEU A O 1
ATOM 733 N N . ILE A 1 93 ? -2.921 -7.306 -8.001 1.00 96.69 93 ILE A N 1
ATOM 734 C CA . ILE A 1 93 ? -2.750 -6.044 -8.738 1.00 96.69 93 ILE A CA 1
ATOM 735 C C . ILE A 1 93 ? -3.950 -5.850 -9.664 1.00 96.69 93 ILE A C 1
ATOM 737 O O . ILE A 1 93 ? -4.238 -6.710 -10.494 1.00 96.69 93 ILE A O 1
ATOM 741 N N . LEU A 1 94 ? -4.636 -4.719 -9.518 1.00 95.62 94 LEU A N 1
ATOM 742 C CA . LEU A 1 94 ? -5.807 -4.332 -10.299 1.00 95.62 94 LEU A CA 1
ATOM 743 C C . LEU A 1 94 ? -5.444 -3.148 -11.194 1.00 95.62 94 LEU A C 1
ATOM 745 O O . LEU A 1 94 ? -5.108 -2.077 -10.694 1.00 95.62 94 LEU A O 1
ATOM 749 N N . GLY A 1 95 ? -5.513 -3.340 -12.508 1.00 90.81 95 GLY A N 1
ATOM 750 C CA . GLY A 1 95 ? -5.265 -2.297 -13.500 1.00 90.81 95 GLY A CA 1
ATOM 751 C C . GLY A 1 95 ? -4.565 -2.830 -14.744 1.00 90.81 95 GLY A C 1
ATOM 752 O O . GLY A 1 95 ? -4.374 -4.035 -14.913 1.00 90.81 95 GLY A O 1
ATOM 753 N N . GLU A 1 96 ? -4.185 -1.919 -15.632 1.00 89.06 96 GLU A N 1
ATOM 754 C CA . GLU A 1 96 ? -3.598 -2.284 -16.916 1.00 89.06 96 GLU A CA 1
ATOM 755 C C . GLU A 1 96 ? -2.127 -2.696 -16.791 1.00 89.06 96 GLU A C 1
ATOM 757 O O . GLU A 1 96 ? -1.315 -2.025 -16.146 1.00 89.06 96 GLU A O 1
ATOM 762 N N . LYS A 1 97 ? -1.749 -3.775 -17.488 1.00 90.56 97 LYS A N 1
ATOM 763 C CA . LYS A 1 97 ? -0.373 -4.301 -17.493 1.00 90.56 97 LYS A CA 1
ATOM 764 C C . LYS A 1 97 ? 0.659 -3.242 -17.893 1.00 90.56 97 LYS A C 1
ATOM 766 O O . LYS A 1 97 ? 1.723 -3.161 -17.287 1.00 90.56 97 LYS A O 1
ATOM 771 N N . ILE A 1 98 ? 0.329 -2.398 -18.869 1.00 86.19 98 ILE A N 1
ATOM 772 C CA . ILE A 1 98 ? 1.225 -1.344 -19.354 1.00 86.19 98 ILE A CA 1
ATOM 773 C C . ILE A 1 98 ? 1.501 -0.269 -18.292 1.00 86.19 98 ILE A C 1
ATOM 775 O O . ILE A 1 98 ? 2.608 0.269 -18.253 1.00 86.19 98 ILE A O 1
ATOM 779 N N . VAL A 1 99 ? 0.555 0.010 -17.385 1.00 86.56 99 VAL A N 1
ATOM 780 C CA . VAL A 1 99 ? 0.769 0.935 -16.256 1.00 86.56 99 VAL A CA 1
ATOM 781 C C . VAL A 1 99 ? 1.793 0.345 -15.294 1.00 86.56 99 VAL A C 1
ATOM 783 O O . VAL A 1 99 ? 2.733 1.034 -14.898 1.00 86.56 99 VAL A O 1
ATOM 786 N N . LEU A 1 100 ? 1.653 -0.944 -14.968 1.00 90.56 100 LEU A N 1
ATOM 787 C CA . LEU A 1 100 ? 2.596 -1.665 -14.113 1.00 90.56 100 LEU A CA 1
ATOM 788 C C . LEU A 1 100 ? 4.005 -1.689 -14.721 1.00 90.56 100 LEU A C 1
ATOM 790 O O . LEU A 1 100 ? 4.971 -1.343 -14.043 1.00 90.56 100 LEU A O 1
ATOM 794 N N . GLU A 1 101 ? 4.124 -2.061 -15.997 1.00 90.25 101 GLU A N 1
ATOM 795 C CA . GLU A 1 101 ? 5.404 -2.120 -16.714 1.00 90.25 101 GLU A CA 1
ATOM 796 C C . GLU A 1 101 ? 6.068 -0.740 -16.790 1.00 90.25 101 GLU A C 1
ATOM 798 O O . GLU A 1 101 ? 7.249 -0.590 -16.469 1.00 90.25 101 GLU A O 1
ATOM 803 N N . THR A 1 102 ? 5.296 0.294 -17.134 1.00 86.00 102 THR A N 1
ATOM 804 C CA . THR A 1 102 ? 5.787 1.677 -17.198 1.00 86.00 102 THR A CA 1
ATOM 805 C C . THR A 1 102 ? 6.295 2.143 -15.837 1.00 86.00 102 THR A C 1
ATOM 807 O O . THR A 1 102 ? 7.387 2.704 -15.739 1.00 86.00 102 THR A O 1
ATOM 810 N N . ALA A 1 103 ? 5.533 1.886 -14.774 1.00 87.56 103 ALA A N 1
ATOM 811 C CA . ALA A 1 103 ? 5.909 2.250 -13.416 1.00 87.56 103 ALA A CA 1
ATOM 812 C C . ALA A 1 103 ? 7.165 1.497 -12.950 1.00 87.56 103 ALA A C 1
ATOM 814 O O . ALA A 1 103 ? 8.052 2.104 -12.355 1.0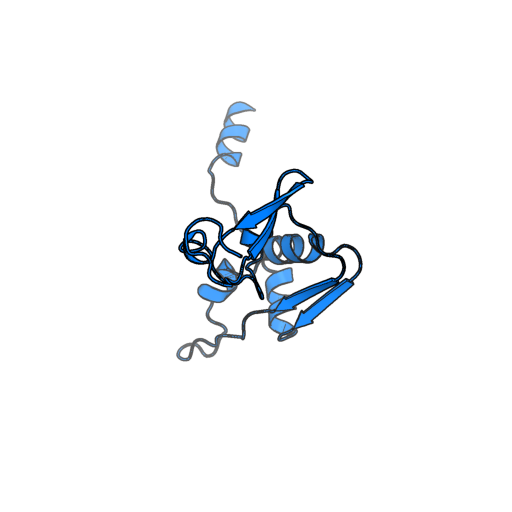0 87.56 103 ALA A O 1
ATOM 815 N N . ALA A 1 104 ? 7.296 0.210 -13.284 1.00 90.88 104 ALA A N 1
ATOM 816 C CA . ALA A 1 104 ? 8.464 -0.598 -12.940 1.00 90.88 104 ALA A CA 1
ATOM 817 C C . ALA A 1 104 ? 9.757 -0.104 -13.615 1.00 90.88 104 ALA A C 1
ATOM 819 O O . ALA A 1 104 ? 10.841 -0.238 -13.044 1.00 90.88 104 ALA A O 1
ATOM 820 N N . LEU A 1 105 ? 9.656 0.490 -14.806 1.00 88.75 105 LEU A N 1
ATOM 821 C CA . LEU A 1 105 ? 10.792 1.061 -15.537 1.00 88.75 105 LEU A CA 1
ATOM 822 C C . LEU A 1 105 ? 11.088 2.521 -15.152 1.00 88.75 105 LEU A C 1
ATOM 824 O O . LEU A 1 105 ? 12.200 3.008 -15.371 1.00 88.75 105 LEU A O 1
ATOM 828 N N . ASN A 1 106 ? 10.123 3.228 -14.562 1.00 85.12 106 ASN A N 1
ATOM 829 C CA . ASN A 1 106 ? 10.256 4.632 -14.189 1.00 85.12 106 ASN A CA 1
ATOM 830 C C . ASN A 1 106 ? 10.964 4.794 -12.833 1.00 85.12 106 ASN A C 1
ATOM 832 O O . ASN A 1 106 ? 10.341 4.709 -11.774 1.00 85.12 106 ASN A O 1
ATOM 836 N N . LYS A 1 107 ? 12.275 5.053 -12.859 1.00 84.25 107 LYS A N 1
ATOM 837 C CA . LYS A 1 107 ? 13.052 5.369 -11.652 1.00 84.25 107 LYS A CA 1
ATOM 838 C C . LYS A 1 107 ? 12.870 6.831 -11.250 1.00 84.25 107 LYS A C 1
ATOM 840 O O . LYS A 1 107 ? 13.130 7.731 -12.051 1.00 84.25 107 LYS A O 1
ATOM 845 N N . GLU A 1 108 ? 12.526 7.068 -9.988 1.00 81.38 108 GLU A N 1
ATOM 846 C CA . GLU A 1 108 ? 12.406 8.422 -9.453 1.00 81.38 108 GLU A CA 1
ATOM 847 C C . GLU A 1 108 ? 13.766 9.151 -9.454 1.00 81.38 108 GLU A C 1
ATOM 849 O O . GLU A 1 108 ? 14.787 8.635 -8.982 1.00 81.38 108 GLU A O 1
ATOM 854 N N . LYS A 1 109 ? 13.798 10.377 -9.992 1.00 79.38 109 LYS A N 1
ATOM 855 C CA . LYS A 1 109 ? 14.987 11.238 -9.960 1.00 79.38 109 LYS A CA 1
ATOM 856 C C . LYS A 1 109 ? 14.926 12.142 -8.734 1.00 79.38 109 LYS A C 1
ATOM 858 O O . LYS A 1 109 ? 14.021 12.958 -8.607 1.00 79.38 109 LYS A O 1
ATOM 863 N N . ARG A 1 110 ? 15.923 12.026 -7.853 1.00 81.00 110 ARG A N 1
ATOM 864 C CA . ARG A 1 110 ? 16.040 12.859 -6.649 1.00 81.00 110 ARG A CA 1
ATOM 865 C C . ARG A 1 110 ? 16.973 14.038 -6.890 1.00 81.00 110 ARG A C 1
ATOM 867 O O . ARG A 1 110 ? 18.152 13.850 -7.186 1.00 81.00 110 ARG A O 1
ATOM 874 N N . TYR A 1 111 ? 16.452 15.242 -6.693 1.00 84.56 111 TYR A N 1
ATOM 875 C CA . TYR A 1 111 ? 17.197 16.492 -6.807 1.00 84.56 111 TYR A CA 1
ATOM 876 C C . TYR A 1 111 ? 17.369 17.103 -5.413 1.00 84.56 111 TYR A C 1
ATOM 878 O O . TYR A 1 111 ? 16.460 17.746 -4.906 1.00 84.56 111 TYR A O 1
ATOM 886 N N . SER A 1 112 ? 18.515 16.862 -4.768 1.00 87.06 112 SER A N 1
ATOM 887 C CA . SER A 1 112 ? 18.776 17.347 -3.398 1.00 87.06 112 SER A CA 1
ATOM 888 C C . SER A 1 112 ? 20.090 18.108 -3.221 1.00 87.06 112 SER A C 1
ATOM 890 O O . SER A 1 112 ? 20.365 18.588 -2.128 1.00 87.06 112 SER A O 1
ATOM 892 N N . GLY A 1 113 ? 20.957 18.170 -4.240 1.00 88.38 113 GLY A N 1
ATOM 893 C CA . GLY A 1 113 ? 22.302 18.765 -4.136 1.00 88.38 113 GLY A CA 1
ATOM 894 C C . GLY A 1 113 ? 23.280 18.011 -3.214 1.00 88.38 113 GLY A C 1
ATOM 895 O O . GLY A 1 113 ? 24.493 18.139 -3.373 1.00 88.38 113 GLY A O 1
ATOM 896 N N . LEU A 1 114 ? 22.781 17.148 -2.322 1.00 90.25 114 LEU A N 1
ATOM 897 C CA . LEU A 1 114 ? 23.553 16.433 -1.305 1.00 90.25 114 LEU A CA 1
ATOM 898 C C . LEU A 1 114 ? 24.674 15.580 -1.903 1.00 90.25 114 LEU A C 1
ATOM 900 O O . LEU A 1 114 ? 25.796 15.597 -1.409 1.00 90.25 114 LEU A O 1
ATOM 904 N N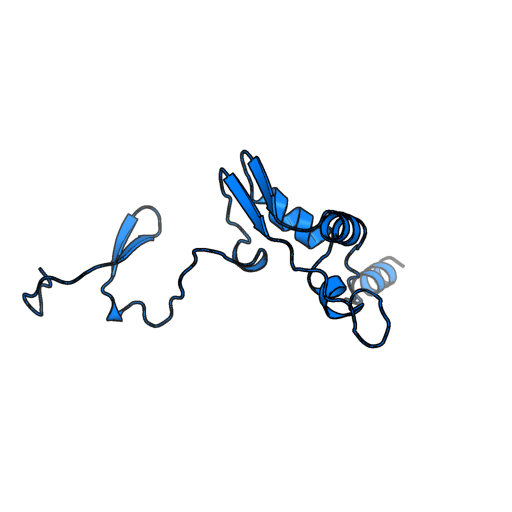 . GLY A 1 115 ? 24.402 14.884 -3.009 1.00 89.38 115 GLY A N 1
ATOM 905 C CA . GLY A 1 115 ? 25.426 14.089 -3.690 1.00 89.38 115 GLY A CA 1
ATOM 906 C C . GLY A 1 115 ? 26.593 14.937 -4.203 1.00 89.38 115 GLY A C 1
ATOM 907 O O . G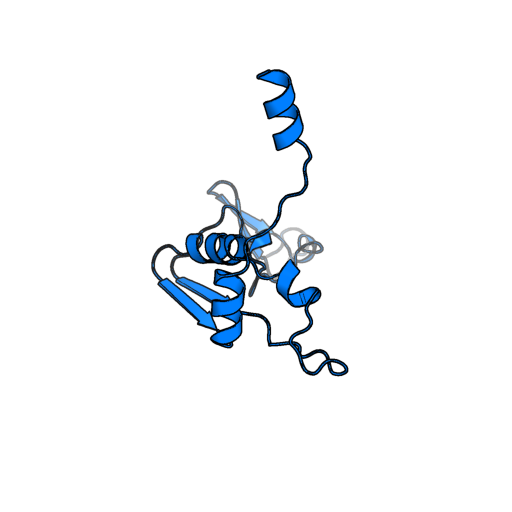LY A 1 115 ? 27.731 14.481 -4.187 1.00 89.38 115 GLY A O 1
ATOM 908 N N . SER A 1 116 ? 26.324 16.176 -4.625 1.00 90.81 116 SER A N 1
ATOM 909 C CA . SER A 1 116 ? 27.373 17.113 -5.040 1.00 90.81 116 SER A CA 1
ATOM 910 C C . SER A 1 116 ? 28.174 17.616 -3.842 1.00 90.81 116 SER A C 1
ATOM 912 O O . SER A 1 116 ? 29.400 17.645 -3.896 1.00 90.81 116 SER A O 1
ATOM 914 N N . LEU A 1 117 ? 27.487 17.956 -2.747 1.00 92.56 117 LEU A N 1
ATOM 915 C CA . LEU A 1 117 ? 28.115 18.445 -1.517 1.00 92.56 117 LEU A CA 1
ATOM 916 C C . LEU A 1 117 ? 29.035 17.399 -0.876 1.00 92.56 117 LEU A C 1
ATOM 918 O O . LEU A 1 117 ? 30.143 17.735 -0.469 1.00 92.56 117 LEU A O 1
ATOM 922 N N . ILE A 1 118 ? 28.610 16.133 -0.825 1.00 93.81 118 ILE A N 1
ATOM 923 C CA . ILE A 1 118 ? 29.433 15.038 -0.289 1.00 93.81 118 ILE A CA 1
ATOM 924 C C . ILE A 1 118 ? 30.700 14.861 -1.133 1.00 93.81 118 ILE A C 1
ATOM 926 O O . ILE A 1 118 ? 31.794 14.800 -0.580 1.00 93.81 118 ILE A O 1
ATOM 930 N N . ARG A 1 119 ? 30.576 14.849 -2.468 1.00 93.56 119 ARG A N 1
ATOM 931 C CA . ARG A 1 119 ? 31.735 14.711 -3.365 1.00 93.56 119 ARG A CA 1
ATOM 932 C C . ARG A 1 119 ? 32.734 15.857 -3.221 1.00 93.56 119 ARG A C 1
ATOM 934 O O . ARG A 1 119 ? 33.929 15.605 -3.227 1.00 93.56 119 ARG A O 1
ATOM 941 N N . SER A 1 120 ? 32.253 17.087 -3.042 1.00 91.31 120 SER A N 1
ATOM 942 C CA . SER A 1 120 ? 33.118 18.258 -2.850 1.00 91.31 120 SER A CA 1
ATOM 943 C C . SER A 1 120 ? 33.884 18.252 -1.525 1.00 91.31 120 SER A C 1
ATOM 945 O O . SER A 1 120 ? 34.893 18.936 -1.444 1.00 91.31 120 SER A O 1
ATOM 947 N N . LYS A 1 121 ? 33.403 17.546 -0.491 1.00 82.94 121 LYS A N 1
ATOM 948 C CA . LYS A 1 121 ? 34.086 17.423 0.811 1.00 82.94 121 LYS A CA 1
ATOM 949 C C . LYS A 1 121 ? 35.036 16.224 0.907 1.00 82.94 121 LYS A C 1
ATOM 951 O O . LYS A 1 121 ? 35.767 16.122 1.885 1.00 82.94 121 LYS A O 1
ATOM 956 N N . MET A 1 122 ? 34.958 15.291 -0.043 1.00 78.25 122 MET A N 1
ATOM 957 C CA . MET A 1 122 ? 35.872 14.144 -0.150 1.00 78.25 122 MET A CA 1
ATOM 958 C C . MET A 1 122 ? 37.079 14.432 -1.059 1.00 78.25 122 MET A C 1
ATOM 960 O O . MET A 1 122 ? 37.987 13.607 -1.120 1.00 78.25 122 MET A O 1
ATOM 964 N N . SER A 1 123 ? 37.059 15.566 -1.767 1.00 60.81 123 SER A N 1
ATOM 965 C CA . SER A 1 123 ? 38.205 16.180 -2.449 1.00 60.81 123 SER A CA 1
ATOM 966 C C . SER A 1 123 ? 38.901 17.165 -1.522 1.00 60.81 123 SER A C 1
ATOM 968 O O . SER A 1 123 ? 40.081 17.442 -1.820 1.00 60.81 123 SER A O 1
#

Secondary structure (DSSP, 8-state):
--TTT-S---EEEEEETTEEEEEEGGG-TT----SS--TGGGTT--EEEEEEEPPP--B-TTTSSB-TTHHHHH--HHHHHHHHTTEEEEEEEES-HHHHHHHHH-PPPP--SHHHHHHHHH-

Foldseek 3Di:
DPPVPPDDFDWDWDQDPNDIDIHGPVVCVPDDDPPDDALVVCPPAADQEEEAEFDAQDQDPVPRHGPPPPLLVRAALVRVVSRVVRHDHYYHYHYDPVSVVVSNPRHDDDDDCVVVVVVVVVD

Radius of gyration: 21.92 Å; Cα contacts (8 Å, |Δi|>4): 121; chains: 1; bounding box: 68×32×59 Å

InterPro domains:
  IPR027351 (+) RNA virus helicase core domain [PF01443] (19-94)
  IPR027417 P-loop containing nucleoside triphosphate hydrolase [G3DSA:3.40.50.300] (6-107)
  IPR027417 P-loop containing nucleoside triphosphate hydrolase [SSF52540] (10-117)

Organism: NCBI:txid408172

Sequence (123 aa):
LNSETKKLELKAVFEVEGKVKTFYGHQLHHLQPAYATTVHKSQGSEFDHLALILPELSIDPIIGKPEPGRMRNIMSREMLYTALTRAKNSVLILGEKIVLETAALNKEKRYSGLGSLIRSKMS

pLDDT: mean 84.87, std 12.83, range [53.84, 98.06]

Nearest PDB structures (foldseek):
  8b1t-assembly1_D  TM=9.070E-01  e=1.739E-05  Escherichia coli
  1w36-assembly1_D  TM=8.021E-01  e=6.024E-05  Escherichia coli
  3k70-assembly1_D  TM=7.246E-01  e=6.865E-05  Escherichia coli K-12
  2pjr-assembly1_G  TM=6.103E-01  e=2.031E-02  Geobacillus stearothermophilus